Protein AF-A0AAW2TB67-F1 (afdb_monomer)

Organism: NCBI:txid2727402

Solvent-accessible surface area (backbone atoms only — not comparable to full-atom values): 4926 Å² total; per-residue (Å²): 127,79,81,51,46,68,58,52,52,50,52,36,37,76,72,41,48,52,79,84,82,76,46,51,99,83,66,48,74,51,70,69,59,52,53,50,52,51,40,39,53,74,72,38,75,86,15,46,57,36,64,47,41,55,60,54,50,50,53,51,55,62,71,66,60,59,59,73,57,56,52,50,52,52,54,50,51,53,54,62,72,72,102

Secondary structure (DSSP, 8-state):
--SSHHHHHHHHHHTTS-------TTSPPPHHHHHHHHHHHHTSGGGHHHHHHHHHHHHHHHHHTTHHHHHHHHHHHHHHHT-

pLDDT: mean 92.16, std 7.04, range [55.0, 97.94]

Foldseek 3Di:
DVVCVVVVQVVCVVLLQDDDQQADPVRDGDPVSVVVRVCCCPPDPVNVSNVVSVVVVVVVVVVVPCVVVVVVVVVVVVVVVVD

Radius of gyration: 19.86 Å; Cα contacts (8 Å, |Δi|>4): 42; chains: 1; bounding box: 44×23×56 Å

Sequence (83 aa):
MHLDQPINARLVEEIGMEVEVVGDRNKRLSRGRLVAVMKQVVMEDCGEVVRQRPAEMRKKLKSMGVQEIDEVVTELVMICNNS

Structure (mmCIF, N/CA/C/O backbone):
data_AF-A0AAW2TB67-F1
#
_entry.id   AF-A0AAW2TB67-F1
#
loop_
_atom_site.group_PDB
_atom_site.id
_atom_site.type_symbol
_atom_site.label_atom_id
_atom_site.label_alt_id
_atom_site.label_comp_id
_atom_site.label_asym_id
_atom_site.label_entity_id
_atom_site.label_seq_id
_atom_site.pdbx_PDB_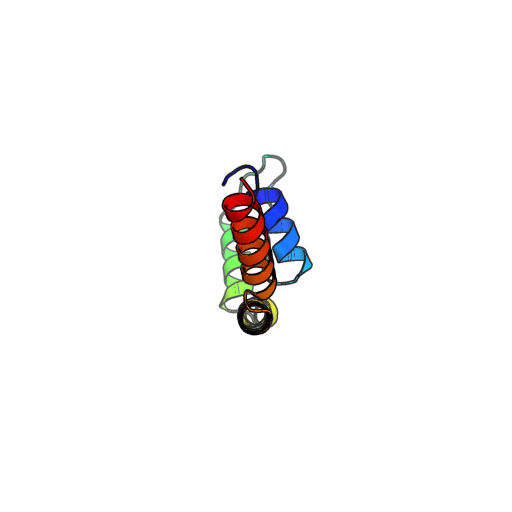ins_code
_atom_site.Cartn_x
_atom_site.Cartn_y
_atom_site.Cartn_z
_atom_site.occupancy
_atom_site.B_iso_or_equiv
_atom_site.auth_seq_id
_atom_site.auth_comp_id
_atom_site.auth_asym_id
_atom_site.auth_atom_id
_atom_site.pdbx_PDB_model_num
ATOM 1 N N . MET A 1 1 ? 0.730 14.154 9.597 1.00 58.47 1 MET A N 1
ATOM 2 C CA . MET A 1 1 ? 1.075 12.872 8.953 1.00 58.47 1 MET A CA 1
ATOM 3 C C . MET A 1 1 ? 2.381 12.960 8.150 1.00 58.47 1 MET A C 1
ATOM 5 O O . MET A 1 1 ? 2.410 12.471 7.037 1.00 58.47 1 MET A O 1
ATOM 9 N N . HIS A 1 2 ? 3.453 13.618 8.627 1.00 71.69 2 HIS A N 1
ATOM 10 C CA . HIS A 1 2 ? 4.774 13.556 7.957 1.00 71.69 2 HIS A CA 1
ATOM 11 C C . HIS A 1 2 ? 5.758 12.629 8.692 1.00 71.69 2 HIS A C 1
ATOM 13 O O . HIS A 1 2 ? 6.837 12.343 8.187 1.00 71.69 2 HIS A O 1
ATOM 19 N N . LEU A 1 3 ? 5.427 12.235 9.926 1.00 86.25 3 LEU A N 1
ATOM 20 C CA . LEU A 1 3 ? 6.285 11.426 10.797 1.00 86.25 3 LEU A CA 1
ATOM 21 C C . LEU A 1 3 ? 6.082 9.934 10.547 1.00 86.25 3 LEU A C 1
ATOM 23 O O . LEU A 1 3 ? 7.019 9.152 10.619 1.00 86.25 3 LEU A O 1
ATOM 27 N N . ASP A 1 4 ? 4.846 9.570 10.241 1.00 93.69 4 ASP A N 1
ATOM 28 C CA . ASP A 1 4 ? 4.382 8.224 9.952 1.00 93.69 4 ASP A CA 1
ATOM 29 C C . ASP A 1 4 ? 4.659 7.813 8.505 1.00 93.69 4 ASP A C 1
ATOM 31 O O . ASP A 1 4 ? 4.819 6.629 8.247 1.00 93.69 4 ASP A O 1
ATOM 35 N N . GLN A 1 5 ? 4.794 8.765 7.573 1.00 90.31 5 GLN A N 1
ATOM 36 C CA . GLN A 1 5 ? 5.040 8.486 6.150 1.00 90.31 5 GLN A CA 1
ATOM 37 C C . GLN A 1 5 ? 6.163 7.470 5.882 1.00 90.31 5 GLN A C 1
ATOM 39 O O . GLN A 1 5 ? 5.900 6.537 5.130 1.00 90.31 5 GLN A O 1
ATOM 44 N N . PRO A 1 6 ? 7.367 7.563 6.485 1.00 88.06 6 PRO A N 1
ATOM 45 C CA . PRO A 1 6 ? 8.4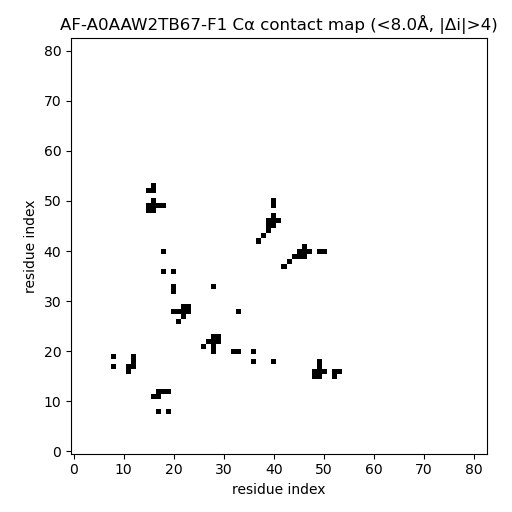23 6.587 6.210 1.00 88.06 6 PRO A CA 1
ATOM 46 C C . PRO A 1 6 ? 8.073 5.172 6.689 1.00 88.06 6 PRO A C 1
ATOM 48 O O . PRO A 1 6 ? 8.418 4.191 6.038 1.00 88.06 6 PRO A O 1
ATOM 51 N N . ILE A 1 7 ? 7.382 5.063 7.826 1.00 92.00 7 ILE A N 1
ATOM 52 C CA . ILE A 1 7 ? 6.970 3.774 8.394 1.00 92.00 7 ILE A CA 1
ATOM 53 C C . ILE A 1 7 ? 5.809 3.197 7.580 1.00 92.00 7 ILE A C 1
ATOM 55 O O . ILE A 1 7 ? 5.827 2.020 7.231 1.00 92.00 7 ILE A O 1
ATOM 59 N N . ASN A 1 8 ? 4.831 4.034 7.233 1.00 92.94 8 ASN A N 1
ATOM 60 C CA . ASN A 1 8 ? 3.671 3.643 6.445 1.00 92.94 8 ASN A CA 1
ATOM 61 C C . ASN A 1 8 ? 4.081 3.199 5.036 1.00 92.94 8 ASN A C 1
ATOM 63 O O . ASN A 1 8 ? 3.608 2.155 4.606 1.00 92.94 8 ASN A O 1
ATOM 67 N N . ALA A 1 9 ? 4.976 3.933 4.359 1.00 91.56 9 ALA A N 1
ATOM 68 C CA . ALA A 1 9 ? 5.493 3.579 3.030 1.00 91.56 9 ALA A CA 1
ATOM 69 C C . ALA A 1 9 ? 6.167 2.202 3.047 1.00 91.56 9 ALA A C 1
ATOM 71 O O . ALA A 1 9 ? 5.845 1.332 2.243 1.00 91.56 9 ALA A O 1
ATOM 72 N N . ARG A 1 10 ? 7.023 1.959 4.047 1.00 91.94 10 ARG A N 1
ATOM 73 C CA . ARG A 1 10 ? 7.673 0.658 4.217 1.00 91.94 10 ARG A CA 1
ATOM 74 C C . ARG A 1 10 ? 6.673 -0.466 4.489 1.00 91.94 10 ARG A C 1
ATOM 76 O O . ARG A 1 10 ? 6.799 -1.540 3.914 1.00 91.94 10 ARG A O 1
ATOM 83 N N . LEU A 1 11 ? 5.666 -0.229 5.329 1.00 94.50 11 LEU A N 1
ATOM 84 C CA . LEU A 1 11 ? 4.617 -1.215 5.587 1.00 94.50 11 LEU A CA 1
ATOM 85 C C . LEU A 1 11 ? 3.871 -1.586 4.300 1.00 94.50 11 LEU A C 1
ATOM 87 O O . LEU A 1 11 ? 3.647 -2.769 4.042 1.00 94.50 11 LEU A O 1
ATOM 91 N N . VAL A 1 12 ? 3.467 -0.593 3.500 1.00 94.44 12 VAL A N 1
ATOM 92 C CA . VAL A 1 12 ? 2.701 -0.861 2.275 1.00 94.44 12 VAL A CA 1
ATOM 93 C C . VAL A 1 12 ? 3.562 -1.457 1.156 1.00 94.44 12 VAL A C 1
ATOM 95 O O . VAL A 1 12 ? 3.050 -2.246 0.360 1.00 94.44 12 VAL A O 1
ATOM 98 N N . GLU A 1 13 ? 4.864 -1.170 1.131 1.00 92.38 13 GLU A N 1
ATOM 99 C CA . GLU A 1 13 ? 5.840 -1.850 0.273 1.00 92.38 13 GLU A CA 1
ATOM 100 C C . GLU A 1 13 ? 6.004 -3.327 0.674 1.00 92.38 13 GLU A C 1
ATOM 102 O O . GLU A 1 13 ? 5.880 -4.210 -0.177 1.00 92.38 13 GLU A O 1
ATOM 107 N N . GLU A 1 14 ? 6.185 -3.625 1.967 1.00 93.06 14 GLU A N 1
ATOM 108 C CA . GLU A 1 14 ? 6.349 -4.998 2.479 1.00 93.06 14 GLU A CA 1
ATOM 109 C C . GLU A 1 14 ? 5.129 -5.890 2.179 1.00 93.06 14 GLU A C 1
ATOM 111 O O . GLU A 1 14 ? 5.271 -7.088 1.919 1.00 93.06 14 GLU A O 1
ATOM 116 N N . ILE A 1 15 ? 3.921 -5.319 2.148 1.00 93.00 15 ILE A N 1
ATOM 117 C CA . ILE A 1 15 ? 2.689 -6.033 1.760 1.00 93.00 15 ILE A CA 1
ATOM 118 C C . ILE A 1 15 ? 2.400 -5.986 0.248 1.00 93.00 15 ILE A C 1
ATOM 120 O O . ILE A 1 15 ? 1.361 -6.501 -0.184 1.00 93.00 15 ILE A O 1
ATOM 124 N N . GLY A 1 16 ? 3.291 -5.410 -0.563 1.00 93.25 16 GLY A N 1
ATOM 125 C CA . GLY A 1 16 ? 3.210 -5.391 -2.028 1.00 93.25 16 GLY A CA 1
ATOM 126 C C . GLY A 1 16 ? 2.132 -4.466 -2.601 1.00 93.25 16 GLY A C 1
ATOM 127 O O . GLY A 1 16 ? 1.610 -4.732 -3.682 1.00 93.25 16 GLY A O 1
ATOM 128 N N . MET A 1 17 ? 1.750 -3.421 -1.866 1.00 95.12 17 MET A N 1
ATOM 129 C CA . MET A 1 17 ? 0.723 -2.442 -2.253 1.00 95.12 17 MET A CA 1
ATOM 130 C C . MET A 1 17 ? 1.298 -1.135 -2.815 1.00 95.12 17 MET A C 1
ATOM 132 O O . MET A 1 17 ? 0.529 -0.280 -3.252 1.00 95.12 17 MET A O 1
ATOM 136 N N . GLU A 1 18 ? 2.620 -0.976 -2.835 1.00 94.00 18 GLU A N 1
ATOM 137 C CA . GLU A 1 18 ? 3.306 0.220 -3.329 1.00 94.00 18 GLU A CA 1
ATOM 138 C C . GLU A 1 18 ? 4.589 -0.145 -4.099 1.00 94.00 18 GLU A C 1
ATOM 140 O O . GLU A 1 18 ? 5.128 -1.241 -3.956 1.00 94.00 18 GLU A O 1
ATOM 145 N N . VAL A 1 19 ? 5.071 0.801 -4.914 1.00 94.50 19 VAL A N 1
ATOM 146 C CA . VAL A 1 19 ? 6.452 0.856 -5.410 1.00 94.50 19 VAL A CA 1
ATOM 147 C C . VAL A 1 19 ? 7.067 2.191 -4.978 1.00 94.50 19 VAL A C 1
ATOM 149 O O . VAL A 1 19 ? 6.621 3.243 -5.444 1.00 94.50 19 VAL A O 1
ATOM 152 N N . GLU A 1 20 ? 8.087 2.165 -4.114 1.00 91.25 20 GLU A N 1
ATOM 153 C CA . GLU A 1 20 ? 8.720 3.389 -3.607 1.00 91.25 20 GLU A CA 1
ATOM 154 C C . GLU A 1 20 ? 9.543 4.091 -4.704 1.00 91.25 20 GLU A C 1
ATOM 156 O O . GLU A 1 20 ? 10.391 3.502 -5.384 1.00 91.25 20 GLU A O 1
ATOM 161 N N . VAL A 1 21 ? 9.360 5.408 -4.847 1.00 92.19 21 VAL A N 1
ATOM 162 C CA . VAL A 1 21 ? 10.252 6.233 -5.674 1.00 92.19 21 VAL A CA 1
ATOM 163 C C . VAL A 1 21 ? 11.478 6.626 -4.851 1.00 92.19 21 VAL A C 1
ATOM 165 O O . VAL A 1 21 ? 11.537 7.705 -4.265 1.00 92.19 21 VAL A O 1
ATOM 168 N N . VAL A 1 22 ? 12.496 5.766 -4.842 1.00 86.81 22 VAL A N 1
ATOM 169 C CA . VAL A 1 22 ? 13.729 6.024 -4.082 1.00 86.81 22 VAL A CA 1
ATOM 170 C C . VAL A 1 22 ? 14.452 7.260 -4.636 1.00 86.81 22 VAL A C 1
ATOM 172 O O . VAL A 1 22 ? 14.666 7.385 -5.845 1.00 86.81 22 VAL A O 1
ATOM 175 N N . GLY A 1 23 ? 14.855 8.184 -3.765 1.00 87.38 23 GLY A N 1
ATOM 176 C CA . GLY A 1 23 ? 15.653 9.357 -4.137 1.00 87.38 23 GLY A CA 1
ATOM 177 C C . GLY A 1 23 ? 17.116 9.034 -4.454 1.00 87.38 23 GLY A C 1
ATOM 178 O O . GLY A 1 23 ? 17.583 7.903 -4.323 1.00 87.38 23 GLY A O 1
ATOM 179 N N . ASP A 1 24 ? 17.866 10.040 -4.895 1.00 86.44 24 ASP A N 1
ATOM 180 C CA . ASP A 1 24 ? 19.328 9.958 -4.916 1.00 86.44 24 ASP A CA 1
ATOM 181 C C . ASP A 1 24 ? 19.929 10.119 -3.503 1.00 86.44 24 ASP A C 1
ATOM 183 O O . ASP A 1 24 ? 19.218 10.236 -2.503 1.00 86.44 24 ASP A O 1
ATOM 187 N N . ARG A 1 25 ? 21.264 10.161 -3.403 1.00 88.31 25 ARG A N 1
ATOM 188 C CA . ARG A 1 25 ? 21.976 10.351 -2.123 1.00 88.31 25 ARG A CA 1
ATOM 189 C C . ARG A 1 25 ? 21.594 11.643 -1.384 1.00 88.31 25 ARG A C 1
ATOM 191 O O . ARG A 1 25 ? 21.776 11.716 -0.175 1.00 88.31 25 ARG A O 1
ATOM 198 N N . ASN A 1 26 ? 21.041 12.630 -2.090 1.00 90.44 26 ASN A N 1
ATOM 199 C CA . ASN A 1 26 ? 20.563 13.896 -1.537 1.00 90.44 26 ASN A CA 1
ATOM 200 C C . ASN A 1 26 ? 19.041 13.895 -1.316 1.00 90.44 26 ASN A C 1
ATOM 202 O O . ASN A 1 26 ? 18.451 14.958 -1.123 1.00 90.44 26 ASN A O 1
ATOM 206 N N . LYS A 1 27 ? 18.395 12.721 -1.373 1.00 81.81 27 LYS A N 1
ATOM 207 C CA . LYS A 1 27 ? 16.939 12.534 -1.279 1.00 81.81 27 LYS A CA 1
ATOM 208 C C . LYS A 1 27 ? 16.157 13.276 -2.368 1.00 81.81 27 LYS A C 1
ATOM 210 O O . LYS A 1 27 ? 14.970 13.550 -2.202 1.00 81.81 27 LYS A O 1
ATOM 215 N N . ARG A 1 28 ? 16.795 13.614 -3.495 1.00 91.31 28 ARG A N 1
ATOM 216 C CA . ARG A 1 28 ? 16.114 14.272 -4.614 1.00 91.31 28 ARG A CA 1
ATOM 217 C C . ARG A 1 28 ? 15.513 13.227 -5.540 1.00 91.31 28 ARG A C 1
ATOM 219 O O . ARG A 1 28 ? 16.170 12.259 -5.924 1.00 91.31 28 ARG A O 1
ATOM 226 N N . LEU A 1 29 ? 14.267 13.461 -5.937 1.00 91.19 29 LEU A N 1
ATOM 227 C CA . LEU A 1 29 ? 13.594 12.664 -6.953 1.00 91.19 29 LEU A CA 1
ATOM 228 C C . LEU A 1 29 ? 13.962 13.191 -8.339 1.00 91.19 29 LEU A C 1
ATOM 230 O O . L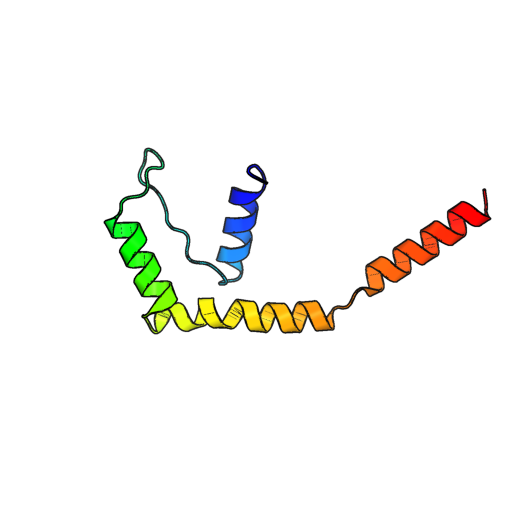EU A 1 29 ? 13.834 14.384 -8.620 1.00 91.19 29 LEU A O 1
ATOM 234 N N . SER A 1 30 ? 14.402 12.299 -9.223 1.00 93.38 30 SER A N 1
ATOM 235 C CA . SER A 1 30 ? 14.603 12.644 -10.627 1.00 93.38 30 SER A CA 1
ATOM 236 C C . SER A 1 30 ? 13.307 12.438 -11.407 1.00 93.38 30 SER A C 1
ATOM 238 O O . SER A 1 30 ? 12.580 11.464 -11.202 1.00 93.38 30 SER A O 1
ATOM 240 N N . ARG A 1 31 ? 13.031 13.335 -12.361 1.00 94.12 31 ARG A N 1
ATOM 241 C CA . ARG A 1 31 ? 11.854 13.220 -13.237 1.00 94.12 31 ARG A CA 1
ATOM 242 C C . ARG A 1 31 ? 11.833 11.889 -13.994 1.00 94.12 31 ARG A C 1
ATOM 244 O O . ARG A 1 31 ? 10.774 11.294 -14.140 1.00 94.12 31 ARG A O 1
ATOM 251 N N . GLY A 1 32 ? 12.994 11.419 -14.453 1.00 94.88 32 GLY A N 1
ATOM 252 C CA . GLY A 1 32 ? 13.110 10.146 -15.166 1.00 94.88 32 GLY A CA 1
ATOM 253 C C . GLY A 1 32 ? 12.697 8.951 -14.307 1.00 94.88 32 GLY A C 1
ATOM 254 O O . GLY A 1 32 ? 11.903 8.132 -14.760 1.00 94.88 32 GLY A O 1
ATOM 255 N N . ARG A 1 33 ? 13.166 8.887 -13.052 1.00 93.56 33 ARG A N 1
ATOM 256 C CA . ARG A 1 33 ? 12.797 7.810 -12.120 1.00 93.56 33 ARG A CA 1
ATOM 257 C C . ARG A 1 33 ? 11.313 7.858 -11.767 1.00 93.56 33 ARG A C 1
ATOM 259 O O . ARG A 1 33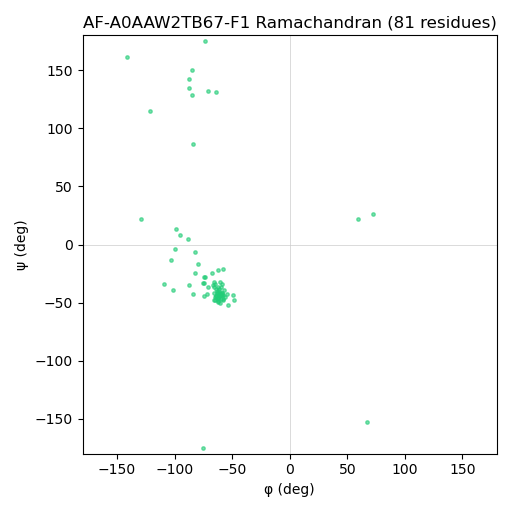 ? 10.662 6.823 -11.791 1.00 93.56 33 ARG A O 1
ATOM 266 N N . LEU A 1 34 ? 10.772 9.053 -11.528 1.00 94.88 34 LEU A N 1
ATOM 267 C CA . LEU A 1 34 ? 9.343 9.231 -11.276 1.00 94.88 34 LEU A CA 1
ATOM 268 C C . LEU A 1 34 ? 8.487 8.701 -12.438 1.00 94.88 34 LEU A C 1
ATOM 270 O O . LEU A 1 34 ? 7.551 7.940 -12.219 1.00 94.88 34 LEU A O 1
ATOM 274 N N . VAL A 1 35 ? 8.832 9.063 -13.680 1.00 97.06 35 VAL A N 1
ATOM 275 C CA . VAL A 1 35 ? 8.113 8.595 -14.877 1.00 97.06 35 VAL A CA 1
ATOM 276 C C . VAL A 1 35 ? 8.240 7.082 -15.057 1.00 97.06 35 VAL A C 1
ATOM 278 O O . VAL A 1 35 ? 7.267 6.444 -15.450 1.00 97.06 35 VAL A O 1
ATOM 281 N N . ALA A 1 36 ? 9.408 6.501 -14.776 1.00 95.94 36 ALA A N 1
ATOM 282 C CA . ALA A 1 36 ? 9.609 5.057 -14.866 1.00 95.94 36 ALA A CA 1
ATOM 283 C C . ALA A 1 36 ? 8.711 4.298 -13.877 1.00 95.94 36 ALA A C 1
ATOM 285 O O . ALA A 1 36 ? 7.974 3.411 -14.295 1.00 95.94 36 ALA A O 1
ATOM 286 N N . VAL A 1 37 ? 8.687 4.708 -12.604 1.00 96.00 37 VAL A N 1
ATOM 287 C CA . VAL A 1 37 ? 7.820 4.083 -11.589 1.00 96.00 37 VAL A CA 1
ATOM 288 C C . VAL A 1 37 ? 6.340 4.270 -11.934 1.00 96.00 37 VAL A C 1
ATOM 290 O O . VAL A 1 37 ? 5.559 3.331 -11.826 1.00 96.00 37 VAL A O 1
ATOM 293 N N . MET A 1 38 ? 5.940 5.446 -12.431 1.00 96.56 38 MET A N 1
ATOM 294 C CA . MET A 1 38 ? 4.565 5.658 -12.902 1.00 96.56 38 MET A CA 1
ATOM 295 C C . MET A 1 38 ? 4.176 4.686 -14.021 1.00 96.56 38 MET A C 1
ATOM 297 O O . MET A 1 38 ? 3.081 4.131 -13.987 1.00 96.56 38 MET A O 1
ATOM 301 N N . LYS A 1 39 ? 5.055 4.454 -15.003 1.00 97.81 39 LYS A N 1
ATOM 302 C CA . LYS A 1 39 ? 4.797 3.480 -16.074 1.00 97.81 39 LYS A CA 1
ATOM 303 C C . LYS A 1 39 ? 4.709 2.059 -15.533 1.00 97.81 39 LYS A C 1
ATOM 305 O O . LYS A 1 39 ? 3.746 1.372 -15.860 1.00 97.81 39 LYS A O 1
ATOM 310 N N . GLN A 1 40 ? 5.632 1.674 -14.656 1.00 97.00 40 GLN A N 1
ATOM 311 C CA . GLN A 1 40 ? 5.619 0.375 -13.989 1.00 97.00 40 GLN A CA 1
ATOM 312 C C . GLN A 1 40 ? 4.274 0.122 -13.293 1.00 97.00 40 GLN A C 1
ATOM 314 O O . GLN A 1 40 ? 3.620 -0.887 -13.535 1.00 97.00 40 GLN A O 1
ATOM 319 N N . VAL A 1 41 ? 3.822 1.072 -12.469 1.00 96.56 41 VAL A N 1
ATOM 320 C CA . VAL A 1 41 ? 2.604 0.923 -11.659 1.00 96.56 41 VAL A CA 1
ATOM 321 C C . VAL A 1 41 ? 1.326 1.034 -12.484 1.00 96.56 41 VAL A C 1
ATOM 323 O O . VAL A 1 41 ? 0.343 0.383 -12.142 1.00 96.56 41 VAL A O 1
ATOM 326 N N . VAL A 1 42 ? 1.289 1.849 -13.541 1.00 96.50 42 VAL A N 1
ATOM 327 C CA . VAL A 1 42 ? 0.036 2.161 -14.259 1.00 96.50 42 VAL A CA 1
ATOM 328 C C . VAL A 1 42 ? -0.114 1.384 -15.563 1.00 96.50 42 VAL A C 1
ATOM 330 O O . VAL A 1 42 ? -1.225 0.986 -15.899 1.00 96.50 42 VAL A O 1
ATOM 333 N N . MET A 1 43 ? 0.971 1.198 -16.312 1.00 97.06 43 MET A N 1
ATOM 334 C CA . MET A 1 43 ? 0.926 0.691 -17.687 1.00 97.06 43 MET A CA 1
ATOM 335 C C . MET A 1 43 ? 1.472 -0.726 -17.821 1.00 97.06 43 MET A C 1
ATOM 337 O O . MET A 1 43 ? 0.987 -1.473 -18.662 1.00 97.06 43 MET A O 1
ATOM 341 N N . GLU A 1 44 ? 2.481 -1.090 -17.033 1.00 97.94 44 GLU A N 1
ATOM 342 C CA . GLU A 1 44 ? 3.160 -2.376 -17.180 1.00 97.94 44 GLU A CA 1
ATOM 343 C C . GLU A 1 44 ? 2.433 -3.497 -16.422 1.00 97.94 44 GLU A C 1
ATOM 345 O O . GLU A 1 44 ? 1.790 -3.284 -15.380 1.00 97.94 44 GLU A O 1
ATOM 350 N N . ASP A 1 45 ? 2.564 -4.717 -16.948 1.00 96.75 45 ASP A N 1
ATOM 351 C CA . ASP A 1 45 ? 1.973 -5.932 -16.376 1.00 96.75 45 ASP A CA 1
ATOM 352 C C . ASP A 1 45 ? 2.573 -6.253 -15.003 1.00 96.75 45 ASP A C 1
ATOM 354 O O . ASP A 1 45 ? 1.871 -6.675 -14.088 1.00 96.75 45 ASP A O 1
ATOM 358 N N . CYS A 1 46 ? 3.861 -5.960 -14.799 1.00 93.62 46 CYS A N 1
ATOM 359 C CA . CYS A 1 46 ? 4.526 -6.155 -13.509 1.00 93.62 46 CYS A CA 1
ATOM 360 C C . CYS A 1 46 ? 3.924 -5.292 -12.380 1.00 93.62 46 CYS A C 1
ATOM 362 O O . CYS A 1 46 ? 4.056 -5.646 -11.208 1.00 93.62 46 CYS A O 1
ATOM 364 N N . GLY A 1 47 ? 3.231 -4.19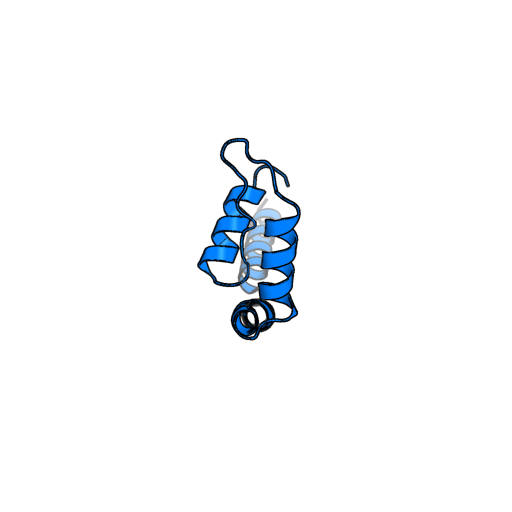5 -12.710 1.00 96.06 47 GLY A N 1
ATOM 365 C CA . GLY A 1 47 ? 2.494 -3.372 -11.750 1.00 96.06 47 GLY A CA 1
ATOM 366 C C . GLY A 1 47 ? 1.106 -3.904 -11.400 1.00 96.06 47 GLY A C 1
ATOM 367 O O . GLY A 1 47 ? 0.452 -3.348 -10.519 1.00 96.06 47 GLY A O 1
ATOM 368 N N . GLU A 1 48 ? 0.623 -4.961 -12.059 1.00 96.31 48 GLU A N 1
ATOM 369 C CA . GLU A 1 48 ? -0.732 -5.475 -11.844 1.00 96.31 48 GLU A CA 1
ATOM 370 C C . GLU A 1 48 ? -0.959 -5.926 -10.399 1.00 96.31 48 GLU A C 1
ATOM 372 O O . GLU A 1 48 ? -1.975 -5.573 -9.801 1.00 96.31 48 GLU A O 1
ATOM 377 N N . VAL A 1 49 ? 0.020 -6.608 -9.799 1.00 94.06 49 VAL A N 1
ATOM 378 C CA . VAL A 1 49 ? -0.035 -7.041 -8.392 1.00 94.06 49 VAL A CA 1
ATOM 379 C C . VAL A 1 49 ? -0.264 -5.855 -7.453 1.00 94.06 49 VAL A C 1
ATOM 381 O O . VAL A 1 49 ? -1.133 -5.913 -6.582 1.00 94.06 49 VAL A O 1
ATOM 384 N N . VAL A 1 50 ? 0.459 -4.755 -7.675 1.00 96.00 50 VAL A N 1
ATOM 385 C CA . VAL A 1 50 ? 0.358 -3.522 -6.879 1.00 96.00 50 VAL A CA 1
ATOM 386 C C . VAL A 1 50 ? -1.016 -2.864 -7.052 1.00 96.00 50 VAL A C 1
ATOM 388 O O . 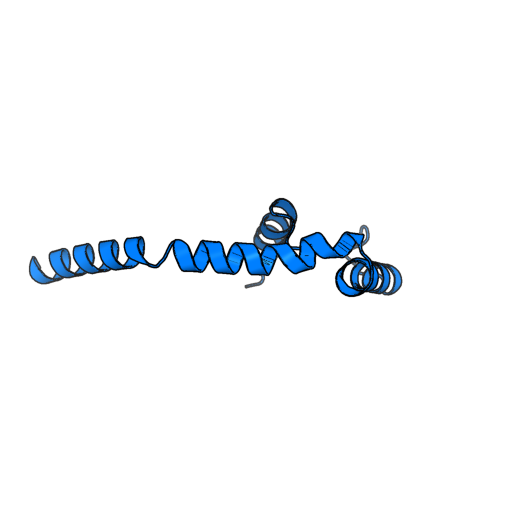VAL A 1 50 ? -1.552 -2.296 -6.104 1.00 96.00 50 VAL A O 1
ATOM 391 N N . ARG A 1 51 ? -1.642 -2.985 -8.232 1.00 95.75 51 ARG A N 1
ATOM 392 C CA . ARG A 1 51 ? -3.006 -2.481 -8.494 1.00 95.75 51 ARG A CA 1
ATOM 393 C C . ARG A 1 51 ? -4.099 -3.360 -7.869 1.00 95.75 51 ARG A C 1
ATOM 395 O O . ARG A 1 51 ? -5.139 -2.838 -7.466 1.00 95.75 51 ARG A O 1
ATOM 402 N N . GLN A 1 52 ? -3.887 -4.674 -7.781 1.00 96.44 52 GLN A N 1
ATOM 403 C CA . GLN A 1 52 ? -4.881 -5.631 -7.276 1.00 96.44 52 GLN A CA 1
ATOM 404 C C . GLN A 1 52 ? -4.885 -5.751 -5.743 1.00 96.44 52 GLN A C 1
ATOM 406 O O . GLN A 1 52 ? -5.958 -5.746 -5.127 1.00 96.44 52 GLN A O 1
ATOM 411 N N . ARG A 1 53 ? -3.703 -5.793 -5.111 1.00 95.81 53 ARG A N 1
ATOM 412 C CA . ARG A 1 53 ? -3.521 -5.952 -3.654 1.00 95.81 53 ARG A CA 1
ATOM 413 C C . ARG A 1 53 ? -4.375 -4.997 -2.799 1.00 95.81 53 ARG A C 1
ATOM 415 O O . ARG A 1 53 ? -5.004 -5.472 -1.850 1.00 95.81 53 ARG A O 1
ATOM 422 N N . PRO A 1 54 ? -4.507 -3.692 -3.118 1.00 95.38 54 PRO A N 1
ATOM 423 C CA . PRO A 1 54 ? -5.371 -2.790 -2.355 1.00 95.38 54 PRO A CA 1
ATOM 424 C C . PRO A 1 54 ? -6.845 -3.212 -2.337 1.00 95.38 54 PRO A C 1
ATOM 426 O O . PRO A 1 54 ? -7.524 -3.063 -1.319 1.00 95.38 54 PRO A O 1
ATOM 429 N N . ALA A 1 55 ? -7.362 -3.766 -3.437 1.00 95.25 55 ALA A N 1
ATOM 430 C CA . ALA A 1 55 ? -8.747 -4.227 -3.508 1.00 95.25 55 ALA A CA 1
ATOM 431 C C . ALA A 1 55 ? -8.975 -5.497 -2.671 1.00 95.25 55 ALA A C 1
ATOM 433 O O . ALA A 1 55 ? -10.029 -5.637 -2.044 1.00 95.25 55 ALA A O 1
ATOM 434 N N . GLU A 1 56 ? -7.998 -6.402 -2.631 1.00 95.44 56 GLU A N 1
ATOM 435 C CA . GLU A 1 56 ? -8.010 -7.586 -1.763 1.00 95.44 56 GLU A CA 1
ATOM 436 C C . GLU A 1 56 ? -7.955 -7.186 -0.289 1.00 95.44 56 GLU A C 1
ATOM 438 O O . GLU A 1 56 ? -8.796 -7.614 0.506 1.00 95.44 56 GLU A O 1
ATOM 443 N N . MET A 1 57 ? -7.029 -6.287 0.053 1.00 95.19 57 MET A N 1
ATOM 444 C CA . MET A 1 57 ? -6.886 -5.749 1.402 1.00 95.19 57 MET A CA 1
ATOM 445 C C . MET A 1 57 ? -8.170 -5.052 1.854 1.00 95.19 57 MET A C 1
ATOM 447 O O . MET A 1 57 ? -8.643 -5.290 2.961 1.00 95.19 57 MET A O 1
ATOM 451 N N . ARG A 1 58 ? -8.819 -4.278 0.974 1.00 94.12 58 ARG A N 1
ATOM 452 C CA . ARG A 1 58 ? -10.125 -3.662 1.256 1.00 94.12 58 ARG A CA 1
ATOM 453 C C . ARG A 1 58 ? -11.193 -4.699 1.611 1.00 94.12 58 ARG A C 1
ATOM 455 O O . ARG A 1 58 ? -11.965 -4.475 2.541 1.00 94.12 58 ARG A O 1
ATOM 462 N N . LYS A 1 59 ? -11.268 -5.818 0.880 1.00 95.56 59 LYS A N 1
ATOM 463 C CA . LYS A 1 59 ? -12.218 -6.904 1.187 1.00 95.56 59 LYS A CA 1
ATOM 464 C C . LYS A 1 59 ? -11.904 -7.536 2.543 1.00 95.56 59 LYS A C 1
ATOM 466 O O . LYS A 1 59 ? -12.824 -7.725 3.334 1.00 95.56 59 LYS A O 1
ATOM 471 N N . LYS A 1 60 ? -10.622 -7.795 2.824 1.00 92.81 60 LYS A N 1
ATOM 472 C CA . LYS A 1 60 ? -10.160 -8.348 4.104 1.00 92.81 60 LYS A CA 1
ATOM 473 C C . LYS A 1 60 ? -10.508 -7.427 5.276 1.00 92.81 60 LYS A C 1
ATOM 475 O O . LYS A 1 60 ? -11.153 -7.873 6.218 1.00 92.81 60 LYS A O 1
ATOM 480 N N . LEU A 1 61 ? -10.186 -6.138 5.176 1.00 91.50 61 LEU A N 1
ATOM 481 C CA . LEU A 1 61 ? -10.526 -5.137 6.192 1.00 91.50 61 LEU A CA 1
ATOM 482 C C . LEU A 1 61 ? -12.039 -5.052 6.418 1.00 91.50 61 LEU A C 1
ATOM 484 O O . LEU A 1 61 ? -12.492 -5.037 7.555 1.00 91.50 61 LEU A O 1
ATOM 488 N N . LYS A 1 62 ? -12.838 -5.089 5.344 1.00 92.12 62 LYS A N 1
ATOM 489 C CA . LYS A 1 62 ? -14.301 -5.114 5.467 1.00 92.12 62 LYS A CA 1
ATOM 490 C C . LYS A 1 62 ? -14.807 -6.369 6.188 1.00 92.12 62 LYS A C 1
ATOM 492 O O . LYS A 1 62 ? -15.782 -6.273 6.922 1.00 92.12 62 LYS A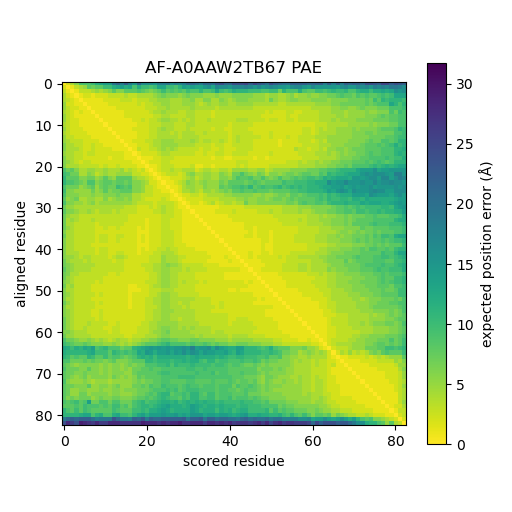 O 1
ATOM 497 N N . SER A 1 63 ? -14.173 -7.524 5.975 1.00 91.62 63 SER A N 1
ATOM 498 C CA . SER A 1 63 ? -14.540 -8.771 6.664 1.00 91.62 63 SER A CA 1
ATOM 499 C C . SER A 1 63 ? -14.106 -8.828 8.129 1.00 91.62 63 SER A C 1
ATOM 501 O O . SER A 1 63 ? -14.773 -9.496 8.906 1.00 91.62 63 SER A O 1
ATOM 503 N N . MET A 1 64 ? -13.031 -8.127 8.511 1.00 89.06 64 MET A N 1
ATOM 504 C CA . MET A 1 64 ? -12.597 -8.036 9.913 1.00 89.06 64 MET A CA 1
ATOM 505 C C . MET A 1 64 ? -13.595 -7.248 10.775 1.00 89.06 64 MET A C 1
ATOM 507 O O . MET A 1 64 ? -13.697 -7.496 11.970 1.00 89.06 64 MET A O 1
ATOM 511 N N . GLY A 1 65 ? -14.382 -6.356 10.164 1.00 86.62 65 GLY A N 1
ATOM 512 C CA . GLY A 1 65 ? -15.446 -5.633 10.854 1.00 86.62 65 GLY A CA 1
ATOM 513 C C . GLY A 1 65 ? -14.914 -4.649 11.898 1.00 86.62 65 GLY A C 1
ATOM 514 O O . GLY A 1 65 ? -13.820 -4.110 11.753 1.00 86.62 65 GLY A O 1
ATOM 515 N N . VAL A 1 66 ? -15.728 -4.380 12.920 1.00 90.56 66 VAL A N 1
ATOM 516 C CA . VAL A 1 66 ? -15.434 -3.421 14.002 1.00 90.56 66 VAL A CA 1
ATOM 517 C C . VAL A 1 66 ? -15.642 -4.035 15.389 1.00 90.56 66 VAL A C 1
ATOM 519 O O . VAL A 1 66 ? -15.821 -3.311 16.358 1.00 90.56 66 VAL A O 1
ATOM 522 N N . GLN A 1 67 ? -15.594 -5.368 15.490 1.00 88.81 67 GLN A N 1
ATOM 523 C CA . GLN A 1 67 ? -15.888 -6.094 16.730 1.00 88.81 67 GLN A CA 1
ATOM 524 C C . GLN A 1 67 ? -15.027 -5.610 17.907 1.00 88.81 67 GLN A C 1
ATOM 526 O O . GLN A 1 67 ? -15.551 -5.379 18.988 1.00 88.81 67 GLN A O 1
ATOM 531 N N . GLU A 1 68 ? -13.730 -5.380 17.683 1.00 89.06 68 GLU A N 1
ATOM 532 C CA . GLU A 1 68 ? -12.827 -4.847 18.715 1.00 89.06 68 GLU A CA 1
ATOM 533 C C . GLU A 1 68 ? -13.292 -3.473 19.235 1.00 89.06 68 GLU A C 1
ATOM 535 O O . GLU A 1 68 ? -13.156 -3.170 20.416 1.00 89.06 68 GLU A O 1
ATOM 540 N N . ILE A 1 69 ? -13.885 -2.639 18.372 1.00 92.50 69 ILE A N 1
ATOM 541 C CA . ILE A 1 69 ? -14.440 -1.339 18.771 1.00 92.50 69 ILE A CA 1
ATOM 542 C C . ILE A 1 69 ? -15.713 -1.545 19.596 1.00 92.50 69 ILE A C 1
ATOM 544 O O . ILE A 1 69 ? -15.880 -0.883 20.618 1.00 92.50 69 ILE A O 1
ATOM 548 N N . ASP A 1 70 ? -16.590 -2.463 19.187 1.00 93.88 70 ASP A N 1
ATOM 549 C CA . ASP A 1 70 ? -17.821 -2.779 19.921 1.00 93.88 70 ASP A CA 1
ATOM 550 C C . ASP A 1 70 ? -17.515 -3.320 21.333 1.00 93.88 70 ASP A C 1
ATOM 552 O O . ASP A 1 70 ? -18.184 -2.958 22.309 1.00 93.88 70 ASP A O 1
ATOM 556 N N . GLU A 1 71 ? -16.467 -4.138 21.462 1.00 95.44 71 GLU A N 1
ATOM 557 C CA . GLU A 1 71 ? -15.958 -4.640 22.744 1.00 95.44 71 GLU A CA 1
ATOM 558 C C . GLU A 1 71 ? -15.466 -3.487 23.632 1.00 95.44 71 GLU A C 1
ATOM 560 O O . GLU A 1 71 ? -15.930 -3.343 24.767 1.00 95.44 71 GLU A O 1
ATOM 565 N N 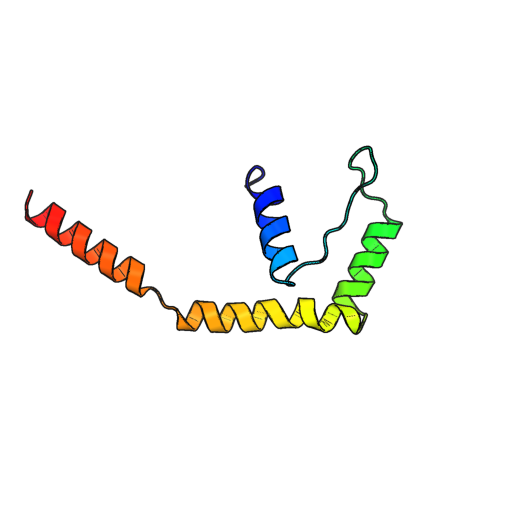. VAL A 1 72 ? -14.634 -2.587 23.094 1.00 96.00 72 VAL A N 1
ATOM 566 C CA . VAL A 1 72 ? -14.148 -1.399 23.822 1.00 96.00 72 VAL A CA 1
ATOM 567 C C . VAL A 1 72 ? -15.294 -0.472 24.242 1.00 96.00 72 VAL A C 1
ATOM 569 O O . VAL A 1 72 ? -15.288 0.060 25.353 1.00 96.00 72 VAL A O 1
ATOM 572 N N . VAL A 1 73 ? -16.305 -0.275 23.388 1.00 96.56 73 VAL A N 1
ATOM 573 C CA . VAL A 1 73 ? -17.496 0.523 23.728 1.00 96.56 73 VAL A CA 1
ATOM 574 C C . VAL A 1 73 ? -18.247 -0.103 24.900 1.00 96.56 73 VAL A C 1
ATOM 576 O O . VAL A 1 73 ? -18.672 0.610 25.811 1.00 96.56 73 VAL A O 1
ATOM 579 N N . THR A 1 74 ? -18.388 -1.427 24.903 1.00 96.06 74 THR A N 1
ATOM 580 C CA . THR A 1 74 ? -19.067 -2.152 25.980 1.00 96.06 74 THR A CA 1
ATOM 581 C C . THR A 1 74 ? -18.330 -1.973 27.309 1.00 96.06 74 THR A C 1
ATOM 583 O O . THR A 1 74 ? -18.958 -1.623 28.311 1.00 96.06 74 THR A O 1
ATOM 586 N N . GLU A 1 75 ? -17.006 -2.139 27.319 1.00 96.44 75 GLU A N 1
ATOM 587 C CA . GLU A 1 75 ? -16.178 -1.916 28.512 1.00 96.44 75 GLU A CA 1
ATOM 588 C C . GLU A 1 75 ? -16.281 -0.474 29.022 1.00 96.44 75 GLU A C 1
ATOM 590 O O . GLU A 1 75 ? -16.478 -0.247 30.219 1.00 96.44 75 GLU A O 1
ATOM 595 N N . LEU A 1 76 ? -16.222 0.507 28.116 1.00 97.00 76 LEU A N 1
ATOM 596 C CA . LEU A 1 76 ? -16.338 1.920 28.466 1.00 97.00 76 LEU A CA 1
ATOM 597 C C . LEU A 1 76 ? -17.683 2.232 29.140 1.00 97.00 76 LEU A C 1
ATOM 599 O O . LEU A 1 76 ? -17.712 2.912 30.166 1.00 97.00 76 LEU A O 1
ATOM 603 N N . VAL A 1 77 ? -18.791 1.696 28.614 1.00 97.25 77 VAL A N 1
ATOM 604 C CA . VAL A 1 77 ? -20.129 1.856 29.211 1.00 97.25 77 VAL A CA 1
ATOM 605 C C . VAL A 1 77 ? -20.194 1.233 30.606 1.00 97.25 77 VAL A C 1
ATOM 607 O O . VAL A 1 77 ? -20.763 1.844 31.513 1.00 97.25 77 VAL A O 1
ATOM 610 N N . 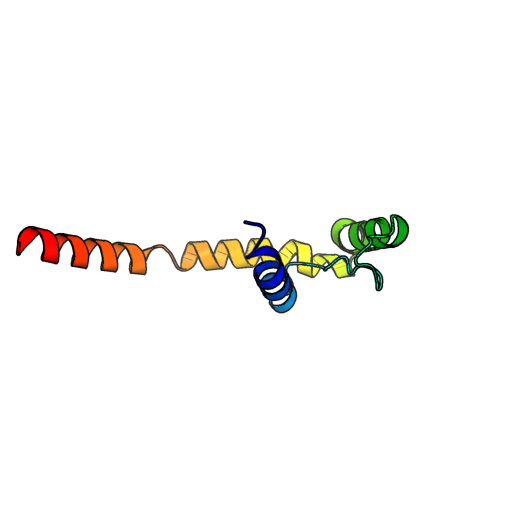MET A 1 78 ? -19.601 0.051 30.809 1.00 96.38 78 MET A N 1
ATOM 611 C CA . MET A 1 78 ? -19.551 -0.564 32.140 1.00 96.38 78 MET A CA 1
ATOM 612 C C . MET A 1 78 ? -18.792 0.315 33.134 1.00 96.38 78 MET A C 1
ATOM 614 O O . MET A 1 78 ? -19.268 0.516 34.246 1.00 96.38 78 MET A O 1
ATOM 618 N N . ILE A 1 79 ? -17.641 0.870 32.747 1.00 96.88 79 ILE A N 1
ATOM 619 C CA . ILE A 1 79 ? -16.848 1.747 33.623 1.00 96.88 79 ILE A CA 1
ATOM 620 C C . ILE A 1 79 ? -17.641 3.008 33.989 1.00 96.88 79 ILE A C 1
ATOM 622 O O . ILE A 1 79 ? -17.709 3.369 35.164 1.00 96.88 79 ILE A O 1
ATOM 626 N N . CYS A 1 80 ? -18.281 3.653 33.011 1.00 96.31 80 CYS A N 1
ATOM 627 C CA . CYS A 1 80 ? -19.059 4.870 33.246 1.00 96.31 80 CYS A CA 1
ATOM 628 C C . CYS A 1 80 ? -20.306 4.638 34.111 1.00 96.31 80 CYS A C 1
ATOM 630 O O . CYS A 1 80 ? -20.654 5.510 34.897 1.00 96.31 80 CYS A O 1
ATOM 632 N N . ASN A 1 81 ? -20.967 3.482 33.991 1.00 93.81 81 ASN A N 1
ATOM 633 C CA . ASN A 1 81 ? -22.137 3.143 34.812 1.00 93.81 81 ASN A CA 1
ATOM 634 C C . ASN A 1 81 ? -21.772 2.639 36.219 1.00 93.81 81 ASN A C 1
ATOM 636 O O . ASN A 1 81 ? -22.635 2.598 37.091 1.00 93.81 81 ASN A O 1
ATOM 640 N N . ASN A 1 82 ? -20.516 2.237 36.429 1.00 78.06 82 ASN A N 1
ATOM 641 C CA . ASN A 1 82 ? -19.969 1.849 37.731 1.00 78.06 82 ASN A CA 1
ATOM 642 C C . ASN A 1 82 ? -19.238 3.012 38.443 1.00 78.06 82 ASN A C 1
ATOM 644 O O . ASN A 1 82 ? -18.575 2.770 39.453 1.00 78.06 82 ASN A O 1
ATOM 648 N N . SER A 1 83 ? -19.327 4.238 37.907 1.00 55.00 83 SER A N 1
ATOM 649 C CA . SER A 1 83 ? -18.780 5.478 38.487 1.00 55.00 83 SER A CA 1
ATOM 650 C C . SER A 1 83 ? -19.841 6.291 39.222 1.00 55.00 83 SER A C 1
ATOM 652 O O . SER A 1 83 ? -21.014 6.265 38.787 1.00 55.00 83 SER A O 1
#

Nearest PDB structures (foldseek):
  8hjl-assembly1_B  TM=8.150E-01  e=3.703E-03  Siraitia grosvenorii
  8hjp-assembly1_B  TM=8.146E-01  e=6.692E-03  Siraitia grosvenorii
  8hjn-assembly1_A  TM=8.178E-01  e=7.147E-03  Siraitia grosvenorii
  6bk0-assembly1_A  TM=8.947E-01  e=2.046E-01  Oryza sativa Japonica Group
  6bk2-assembly1_A  TM=8.966E-01  e=2.185E-01  Oryza sativa Japonica Group

Mean predicted aligned error: 5.55 Å